Protein AF-A0A7X6DC83-F1 (afdb_monomer_lite)

Organism: NCBI:txid2606681

Secondary structure (DSSP, 8-state):
-PPP--PPP---EEEEEEEEEE--BTTB--EEEEEEEEE-TTSPBPSS-PPEEEEEETHHHHHHHSS-BTTBTTPPTT---HHHHHHHHHHHHHHHHHHHHHHHHHTT-

pLDDT: mean 89.78, std 7.02, range [57.81, 97.25]

Foldseek 3Di:
DDDDDDDPDDDWDKDWPDKDWAPDDPVFHTKIKTWMATADPVRHGDPDDDTDIDIQGDPSVCVQQAPADPQGNPDHHRHHDPVSVVVVRVVVVVVVVVVVVVVVVVVVD

Radius of gyration: 17.36 Å; chains: 1; bounding box: 50×47×39 Å

Sequence (109 aa):
MPRIISVPAQTLRLEIRALQEVPASPREPGYVRVDVGRVDDAGAFIIPQQFETYEIRGKMFEALVGPAAEWAPDKPDGTYRNDDLWYFMDRIKAAAEEAAEVQRKLDQV

Structure (mmCIF, N/CA/C/O backbone):
data_AF-A0A7X6DC83-F1
#
_entry.id   AF-A0A7X6DC83-F1
#
loop_
_atom_site.group_PDB
_atom_site.id
_atom_site.type_symbol
_atom_site.label_atom_id
_atom_site.label_alt_id
_atom_site.label_comp_id
_atom_site.label_asym_id
_atom_site.label_entity_id
_atom_site.label_seq_id
_atom_site.pdbx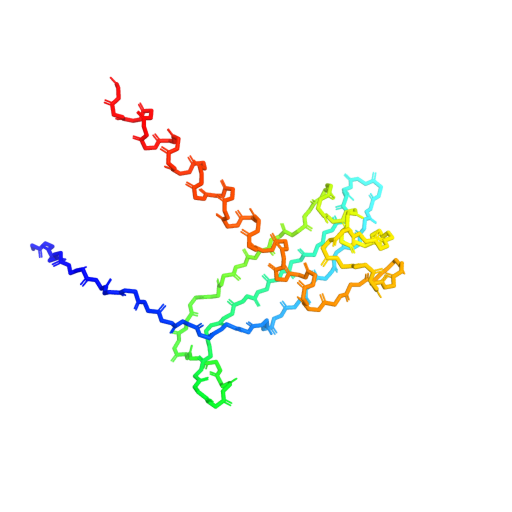_PDB_ins_code
_atom_site.Cartn_x
_atom_site.Cartn_y
_atom_site.Cartn_z
_atom_site.occupancy
_atom_site.B_iso_or_equiv
_atom_site.auth_seq_id
_atom_site.auth_comp_id
_atom_site.auth_asym_id
_atom_site.auth_atom_id
_atom_site.pdbx_PDB_model_num
ATOM 1 N N . MET A 1 1 ? -32.540 -19.811 -2.431 1.00 57.81 1 MET A N 1
ATOM 2 C CA . MET A 1 1 ? -31.886 -20.389 -1.237 1.00 57.81 1 MET A CA 1
ATOM 3 C C . MET A 1 1 ? -30.391 -20.109 -1.337 1.00 57.81 1 MET A C 1
ATOM 5 O O . MET A 1 1 ? -29.828 -20.467 -2.366 1.00 57.81 1 MET A O 1
ATOM 9 N N . PRO A 1 2 ? -29.758 -19.428 -0.367 1.00 68.69 2 PRO A N 1
ATOM 10 C CA . PRO A 1 2 ? -28.313 -19.205 -0.381 1.00 68.69 2 PRO A CA 1
ATOM 11 C C . PRO A 1 2 ? -27.565 -20.503 -0.044 1.00 68.69 2 PRO A C 1
ATOM 13 O O . PRO A 1 2 ? -28.006 -21.274 0.806 1.00 68.69 2 PRO A O 1
ATOM 16 N N . ARG A 1 3 ? -26.440 -20.753 -0.716 1.00 80.69 3 ARG A N 1
ATOM 17 C CA . ARG A 1 3 ? -25.544 -21.879 -0.426 1.00 80.69 3 ARG A CA 1
ATOM 18 C C . ARG A 1 3 ? -24.322 -21.356 0.317 1.00 80.69 3 ARG A C 1
ATOM 20 O O . ARG A 1 3 ? -23.710 -20.392 -0.129 1.00 80.69 3 ARG A O 1
ATOM 27 N N . ILE A 1 4 ? -23.955 -22.024 1.406 1.00 79.62 4 ILE A N 1
ATOM 28 C CA . ILE A 1 4 ? -22.701 -21.771 2.118 1.00 79.62 4 ILE A CA 1
ATOM 29 C C . ILE A 1 4 ? -21.633 -22.694 1.529 1.00 79.62 4 ILE A C 1
ATOM 31 O O . ILE A 1 4 ? -21.847 -23.898 1.378 1.00 79.62 4 ILE A O 1
ATOM 35 N N . ILE A 1 5 ? -20.495 -22.115 1.172 1.00 76.19 5 ILE A N 1
ATOM 36 C CA . ILE A 1 5 ? -19.310 -22.817 0.679 1.00 76.19 5 ILE A CA 1
ATOM 37 C C . ILE A 1 5 ? -18.122 -22.298 1.481 1.00 76.19 5 ILE A C 1
ATOM 39 O O . ILE A 1 5 ? -17.898 -21.092 1.532 1.00 76.19 5 ILE A O 1
ATOM 43 N N . SER A 1 6 ? -17.397 -23.209 2.130 1.00 71.56 6 SER A N 1
ATOM 44 C CA . SER A 1 6 ? -16.146 -22.899 2.819 1.00 71.56 6 SER A CA 1
ATOM 45 C C . SER A 1 6 ? -15.003 -23.140 1.842 1.00 71.56 6 SER A C 1
ATOM 47 O O . SER A 1 6 ? -14.796 -24.273 1.404 1.00 71.56 6 SER A O 1
ATOM 49 N N . VAL A 1 7 ? -14.321 -22.071 1.441 1.00 71.44 7 VAL A N 1
ATOM 50 C CA . VAL A 1 7 ? -13.141 -22.153 0.578 1.00 71.44 7 VAL A CA 1
ATOM 51 C C . VAL A 1 7 ? -11.915 -22.247 1.494 1.00 71.44 7 VAL A C 1
ATOM 53 O O . VAL A 1 7 ? -11.798 -21.424 2.403 1.00 71.44 7 VAL A O 1
ATOM 56 N N . PRO A 1 8 ? -11.030 -23.246 1.319 1.00 78.31 8 PRO A N 1
ATOM 57 C CA . PRO A 1 8 ? -9.824 -23.382 2.134 1.00 78.31 8 PRO A CA 1
ATOM 58 C C . PRO A 1 8 ? -8.854 -22.211 1.923 1.00 78.31 8 PRO A C 1
ATOM 60 O O . PRO A 1 8 ? -9.029 -21.392 1.021 1.00 78.31 8 PRO A O 1
ATOM 63 N N . ALA A 1 9 ? -7.809 -22.156 2.757 1.00 76.69 9 ALA A N 1
ATOM 64 C CA . ALA A 1 9 ? -6.731 -21.183 2.624 1.00 76.69 9 ALA A CA 1
ATOM 65 C C . ALA A 1 9 ? -6.185 -21.184 1.185 1.00 76.69 9 ALA A C 1
ATOM 67 O O . ALA A 1 9 ? -5.713 -22.205 0.687 1.00 76.69 9 ALA A O 1
ATOM 68 N N . GLN A 1 10 ? -6.293 -20.036 0.522 1.00 76.31 10 GLN A N 1
ATOM 69 C CA . GLN A 1 10 ? -5.861 -19.826 -0.854 1.00 76.31 10 GLN A CA 1
ATOM 70 C C . GLN A 1 10 ? -4.597 -18.968 -0.858 1.00 76.31 10 GLN A C 1
ATOM 72 O O . GLN A 1 10 ? -4.540 -17.936 -0.188 1.00 76.31 10 GLN A O 1
ATOM 77 N N . THR A 1 11 ? -3.587 -19.376 -1.622 1.00 82.50 11 THR A N 1
ATOM 78 C CA . THR A 1 11 ? -2.432 -18.521 -1.909 1.00 82.50 11 THR A CA 1
ATOM 79 C C . THR A 1 11 ? -2.796 -17.607 -3.069 1.00 82.50 11 THR A C 1
ATOM 81 O O . THR A 1 11 ? -3.192 -18.079 -4.133 1.00 82.50 11 THR A O 1
ATOM 84 N N . LEU A 1 12 ? -2.682 -16.298 -2.858 1.00 87.94 12 LEU A N 1
ATOM 85 C CA . LEU A 1 12 ? -2.925 -15.285 -3.880 1.00 87.94 12 LEU A CA 1
ATOM 86 C C . LEU A 1 12 ? -1.598 -14.635 -4.264 1.00 87.94 12 LEU A C 1
ATOM 88 O O . LEU A 1 12 ? -0.759 -14.394 -3.398 1.00 87.94 12 LEU A O 1
ATOM 92 N N . ARG A 1 13 ? -1.430 -14.324 -5.551 1.00 91.62 13 ARG A N 1
ATOM 93 C CA . ARG A 1 13 ? -0.370 -13.433 -6.026 1.00 91.62 13 ARG A CA 1
ATOM 94 C C . ARG A 1 13 ? -0.970 -12.061 -6.273 1.00 91.62 13 ARG A C 1
ATOM 96 O O . ARG A 1 13 ? -1.985 -11.948 -6.964 1.00 91.62 13 ARG A O 1
ATOM 103 N N . LEU A 1 14 ? -0.361 -11.049 -5.675 1.00 93.44 14 LEU A N 1
ATOM 104 C CA . LEU A 1 14 ? -0.806 -9.666 -5.741 1.00 93.44 14 LEU A CA 1
ATOM 105 C C . LEU A 1 14 ? 0.291 -8.819 -6.367 1.00 93.44 14 LEU A C 1
ATOM 107 O O . LEU A 1 14 ? 1.466 -9.069 -6.120 1.00 93.44 14 LEU A O 1
ATOM 111 N N . GLU A 1 15 ? -0.113 -7.823 -7.145 1.00 95.62 15 GLU A N 1
ATOM 112 C CA . GLU A 1 15 ? 0.799 -6.868 -7.765 1.00 95.62 15 GLU A CA 1
ATOM 113 C C . GLU A 1 15 ? 0.218 -5.455 -7.688 1.00 95.62 15 GLU A C 1
ATOM 115 O O . GLU A 1 15 ? -1.006 -5.262 -7.754 1.00 95.62 15 GLU A O 1
ATOM 120 N N . ILE A 1 16 ? 1.104 -4.463 -7.569 1.00 95.94 16 ILE A N 1
ATOM 121 C CA . ILE A 1 16 ? 0.724 -3.052 -7.618 1.00 95.94 16 ILE A CA 1
ATOM 122 C C . ILE A 1 16 ? 0.446 -2.693 -9.075 1.00 95.94 16 ILE A C 1
ATOM 124 O O . ILE A 1 16 ? 1.332 -2.708 -9.927 1.00 95.94 16 ILE A O 1
ATOM 128 N N . ARG A 1 17 ? -0.804 -2.348 -9.375 1.00 94.50 17 ARG A N 1
ATOM 129 C CA . ARG A 1 17 ? -1.206 -1.910 -10.713 1.00 94.50 17 ARG A CA 1
ATOM 130 C C . ARG A 1 17 ? -0.886 -0.444 -10.943 1.00 94.50 17 ARG A C 1
ATOM 132 O O . ARG A 1 17 ? -0.439 -0.068 -12.024 1.00 94.50 17 ARG A O 1
ATOM 139 N N . ALA A 1 18 ? -1.234 0.385 -9.969 1.00 94.19 18 ALA A N 1
ATOM 140 C CA . ALA A 1 18 ? -1.114 1.823 -10.076 1.00 94.19 18 ALA A CA 1
ATOM 141 C C . ALA A 1 18 ? -0.731 2.412 -8.729 1.00 94.19 18 ALA A C 1
ATOM 143 O O . ALA A 1 18 ? -1.158 1.943 -7.673 1.00 94.19 18 ALA A O 1
ATOM 144 N N . LEU A 1 19 ? 0.059 3.473 -8.805 1.00 96.25 19 LEU A N 1
ATOM 145 C CA . LEU A 1 19 ? 0.421 4.295 -7.674 1.00 96.25 19 LEU A CA 1
ATOM 146 C C . LEU A 1 19 ? 0.177 5.750 -8.048 1.00 96.25 19 LEU A C 1
ATOM 148 O O . LEU A 1 19 ? 0.605 6.212 -9.107 1.00 96.25 19 LEU A O 1
ATOM 152 N N . GLN A 1 20 ? -0.512 6.460 -7.167 1.00 95.81 20 GLN A N 1
ATOM 153 C CA . GLN A 1 20 ? -0.726 7.889 -7.272 1.00 95.81 20 GLN A CA 1
ATOM 154 C C . GLN A 1 20 ? -0.235 8.556 -5.996 1.00 95.81 20 GLN A C 1
ATOM 156 O O . GLN A 1 20 ? -0.787 8.346 -4.917 1.00 95.81 20 GLN A O 1
ATOM 161 N N . GLU A 1 21 ? 0.774 9.403 -6.139 1.00 93.00 21 GLU A N 1
ATOM 162 C CA . GLU A 1 21 ? 1.231 10.262 -5.060 1.00 93.00 21 GLU A CA 1
ATOM 163 C C . GLU A 1 21 ? 0.527 11.615 -5.141 1.00 93.00 21 GLU A C 1
ATOM 165 O O . GLU A 1 21 ? 0.499 12.268 -6.188 1.00 93.00 21 GLU A O 1
ATOM 170 N N . VAL A 1 22 ? -0.061 12.026 -4.023 1.00 92.69 22 VAL A N 1
ATOM 171 C CA . VAL A 1 22 ? -0.672 13.337 -3.856 1.00 92.69 22 VAL A CA 1
ATOM 172 C C . VAL A 1 22 ? 0.169 14.106 -2.842 1.00 92.69 22 VAL A C 1
ATOM 174 O O . VAL A 1 22 ? 0.176 13.755 -1.658 1.00 92.69 22 VAL A O 1
ATOM 177 N N . PRO A 1 23 ? 0.903 15.1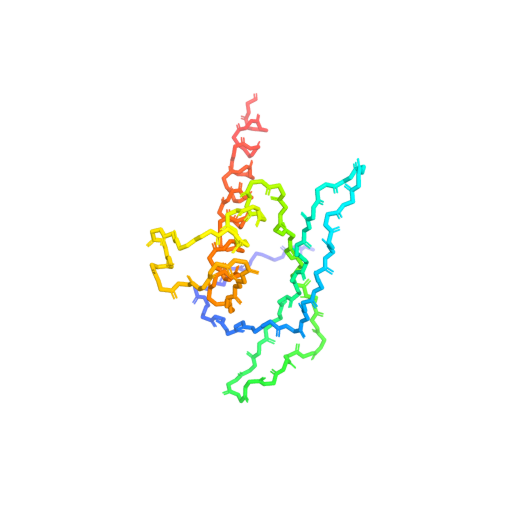43 -3.280 1.00 86.31 23 PRO A N 1
ATOM 178 C CA . PRO A 1 23 ? 1.771 15.893 -2.391 1.00 86.31 23 PRO A CA 1
ATOM 179 C C . PRO A 1 23 ? 0.953 16.656 -1.350 1.00 86.31 23 PRO A C 1
ATOM 181 O O . PRO A 1 23 ? -0.202 17.026 -1.577 1.00 86.31 23 PRO A O 1
ATOM 184 N N . ALA A 1 24 ? 1.580 16.930 -0.207 1.00 86.69 24 ALA A N 1
ATOM 185 C CA . ALA A 1 24 ? 0.971 17.752 0.827 1.00 86.69 24 ALA A CA 1
ATOM 186 C C . ALA A 1 24 ? 0.662 19.161 0.299 1.00 86.69 24 ALA A C 1
ATOM 188 O O . ALA A 1 24 ? 1.439 19.757 -0.450 1.00 86.69 24 ALA A O 1
ATOM 189 N N . SER A 1 25 ? -0.468 19.712 0.731 1.00 86.25 25 SER A N 1
ATOM 190 C CA . SER A 1 25 ? -0.868 21.090 0.459 1.00 86.25 25 SER A CA 1
ATOM 191 C C . SER A 1 25 ? -1.038 21.853 1.776 1.00 86.25 25 SER A C 1
ATOM 193 O O . SER A 1 25 ? -1.179 21.236 2.831 1.00 86.25 25 SER A O 1
ATOM 195 N N . PRO A 1 26 ? -1.116 23.196 1.761 1.00 86.19 26 PRO A N 1
ATOM 196 C CA . PRO A 1 26 ? -1.368 23.973 2.978 1.00 86.19 26 PRO A CA 1
ATOM 197 C C . PRO A 1 26 ? -2.674 23.621 3.712 1.00 86.19 26 PRO A C 1
ATOM 199 O O . PRO A 1 26 ? -2.885 24.089 4.827 1.00 86.19 26 PRO A O 1
ATOM 202 N N . ARG A 1 27 ? -3.579 22.863 3.079 1.00 84.94 27 ARG A N 1
ATOM 203 C CA . ARG A 1 27 ? -4.892 22.495 3.627 1.00 84.94 27 ARG A CA 1
ATOM 204 C C . ARG A 1 27 ? -5.031 21.009 3.938 1.00 84.94 27 ARG A C 1
ATOM 206 O O . ARG A 1 27 ? -5.927 20.653 4.694 1.00 84.94 27 ARG A O 1
ATOM 213 N N . GLU A 1 28 ? -4.181 20.157 3.367 1.00 85.00 28 GLU A N 1
ATOM 214 C CA . GLU A 1 28 ? -4.318 18.704 3.459 1.00 85.00 28 GLU A CA 1
ATOM 215 C C . GLU A 1 28 ? -2.945 18.022 3.512 1.00 85.00 28 GLU A C 1
ATOM 217 O O . GLU A 1 28 ? -2.055 18.386 2.735 1.00 85.00 28 GLU A O 1
ATOM 222 N N . PRO A 1 29 ? -2.757 17.025 4.396 1.00 86.25 29 PRO A N 1
ATOM 223 C CA . PRO A 1 29 ? -1.543 16.223 4.403 1.00 86.25 29 PRO A CA 1
ATOM 224 C C . PRO A 1 29 ? -1.435 15.410 3.109 1.00 86.25 29 PRO A C 1
ATOM 226 O O . PRO A 1 29 ? -2.443 14.994 2.535 1.00 86.25 29 PRO A O 1
ATOM 229 N N . GLY A 1 30 ? -0.199 15.171 2.671 1.00 90.81 30 GLY A N 1
ATOM 230 C CA . GLY A 1 30 ? 0.071 14.325 1.513 1.00 90.81 30 GLY A CA 1
ATOM 231 C C . GLY A 1 30 ? -0.366 12.882 1.752 1.00 90.81 30 GLY A C 1
ATOM 232 O O . GLY A 1 30 ? -0.533 12.440 2.897 1.00 90.81 30 GLY A O 1
ATOM 233 N N . TYR A 1 31 ? -0.574 12.153 0.662 1.00 94.88 31 TYR A N 1
ATOM 234 C CA . TYR A 1 31 ? -0.872 10.732 0.714 1.00 94.88 31 TYR A CA 1
ATOM 235 C C . TYR A 1 31 ? -0.437 9.994 -0.545 1.00 94.88 31 TYR A C 1
ATOM 237 O O . TYR A 1 31 ? -0.321 10.571 -1.624 1.00 94.88 31 TYR A O 1
ATOM 245 N N . VAL A 1 32 ? -0.269 8.683 -0.402 1.00 95.94 32 VAL A N 1
ATOM 246 C CA . VAL A 1 32 ? -0.095 7.763 -1.528 1.00 95.94 32 VAL A CA 1
ATOM 247 C C . VAL A 1 32 ? -1.337 6.892 -1.634 1.00 95.94 32 VAL A C 1
ATOM 249 O O . VAL A 1 32 ? -1.773 6.297 -0.646 1.00 95.94 32 VAL A O 1
ATOM 252 N N . ARG A 1 33 ? -1.912 6.816 -2.832 1.00 96.88 33 ARG A N 1
ATOM 253 C CA . ARG A 1 33 ? -2.957 5.855 -3.184 1.00 96.88 33 ARG A CA 1
ATOM 254 C C . ARG A 1 33 ? -2.344 4.738 -4.020 1.00 96.88 33 ARG A C 1
ATOM 256 O O . ARG A 1 33 ? -1.649 5.012 -4.997 1.00 96.88 33 ARG A O 1
ATOM 263 N N . VAL A 1 34 ? -2.623 3.498 -3.642 1.00 97.25 34 VAL A N 1
ATOM 264 C CA . VAL A 1 34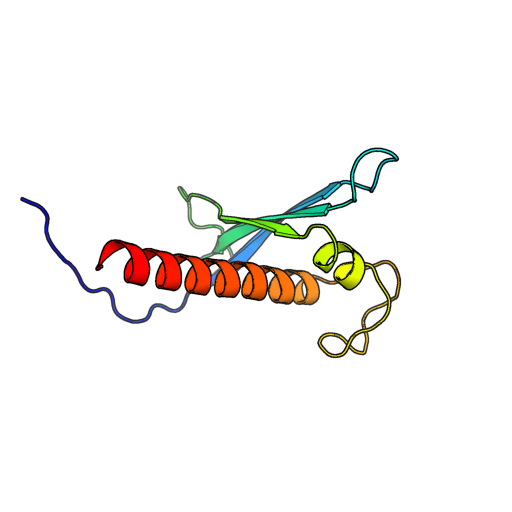 ? -2.098 2.298 -4.297 1.00 97.25 34 VAL A CA 1
ATOM 265 C C . VAL A 1 34 ? -3.263 1.404 -4.694 1.00 97.25 34 VAL A C 1
ATOM 267 O O . VAL A 1 34 ? -4.087 1.060 -3.849 1.00 97.25 34 VAL A O 1
ATOM 270 N N . ASP A 1 35 ? -3.318 1.020 -5.966 1.00 96.38 35 ASP A N 1
ATOM 271 C CA . ASP A 1 35 ? -4.274 0.035 -6.465 1.00 96.38 35 ASP A CA 1
ATOM 272 C C . ASP A 1 35 ? -3.574 -1.311 -6.647 1.00 96.38 35 ASP A C 1
ATOM 274 O O . ASP A 1 35 ? -2.600 -1.428 -7.400 1.00 96.38 35 ASP A O 1
ATOM 278 N N . VAL A 1 36 ? -4.103 -2.336 -5.988 1.00 96.69 36 VAL A N 1
ATOM 279 C CA . VAL A 1 36 ? -3.570 -3.698 -5.987 1.00 96.69 36 VAL A CA 1
ATOM 280 C C . VAL A 1 36 ? -4.549 -4.639 -6.673 1.00 96.69 36 VAL A C 1
ATOM 282 O O . VAL A 1 36 ? -5.764 -4.580 -6.463 1.00 96.69 36 VAL A O 1
ATOM 285 N N . GLY A 1 37 ? -4.011 -5.517 -7.516 1.00 95.50 37 GLY A N 1
ATOM 286 C CA . GLY A 1 37 ? -4.779 -6.542 -8.213 1.00 95.50 37 GLY A CA 1
ATOM 287 C C . GLY A 1 37 ? -4.159 -7.922 -8.072 1.00 95.50 37 GLY A C 1
ATOM 288 O O . GLY A 1 37 ? -2.984 -8.073 -7.745 1.00 95.50 37 GLY A O 1
ATOM 289 N N . ARG A 1 38 ? -4.963 -8.942 -8.360 1.00 95.44 38 ARG A N 1
ATOM 290 C CA . ARG A 1 38 ? -4.524 -10.334 -8.452 1.00 95.44 38 ARG A CA 1
ATOM 291 C C . ARG A 1 38 ? -3.888 -10.599 -9.805 1.00 95.44 38 ARG A C 1
ATOM 293 O O . ARG A 1 38 ? -4.438 -10.192 -10.836 1.00 95.44 38 ARG A O 1
ATOM 300 N N . VAL A 1 39 ? -2.786 -11.333 -9.784 1.00 95.56 39 VAL A N 1
ATOM 301 C CA . VAL A 1 39 ? -2.077 -11.786 -10.981 1.00 95.56 39 VAL A CA 1
ATOM 302 C C . VAL A 1 39 ? -2.050 -13.309 -11.058 1.00 95.56 39 VAL A C 1
ATOM 304 O O . VAL A 1 39 ? -2.165 -13.997 -10.041 1.00 95.56 39 VAL A 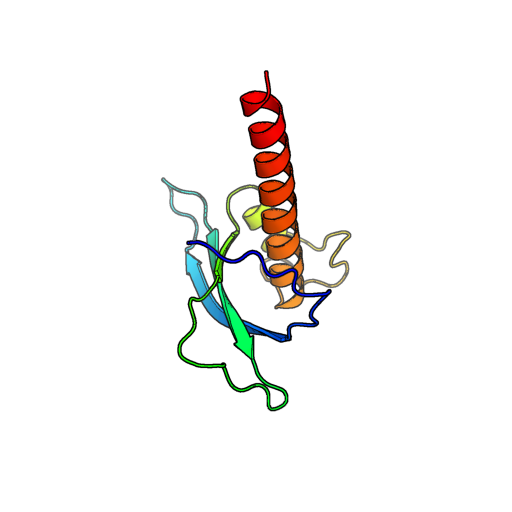O 1
ATOM 307 N N . ASP A 1 40 ? -1.947 -13.833 -12.273 1.00 93.12 40 ASP A N 1
ATOM 308 C CA . ASP A 1 40 ? -1.748 -15.256 -12.527 1.00 93.12 40 ASP A CA 1
ATOM 309 C C . ASP A 1 40 ? -0.276 -15.674 -12.338 1.00 93.12 40 ASP A C 1
ATOM 311 O O . ASP A 1 40 ? 0.585 -14.888 -11.928 1.00 93.12 40 ASP A O 1
ATOM 315 N N . ASP A 1 41 ? 0.032 -16.940 -12.629 1.00 92.06 41 ASP A N 1
ATOM 316 C CA . ASP A 1 41 ? 1.392 -17.474 -12.497 1.00 92.06 41 ASP A CA 1
ATOM 317 C C . ASP A 1 41 ? 2.402 -16.834 -13.461 1.00 92.06 41 ASP A C 1
ATOM 319 O O . ASP A 1 41 ? 3.606 -16.882 -13.193 1.00 92.06 41 ASP A O 1
ATOM 323 N N . ALA A 1 42 ? 1.924 -16.215 -14.545 1.00 92.81 42 ALA A N 1
ATOM 324 C CA . ALA A 1 42 ? 2.729 -15.473 -15.508 1.00 92.81 42 ALA A CA 1
ATOM 325 C C . ALA A 1 42 ? 2.875 -13.983 -15.140 1.00 92.81 42 ALA A C 1
ATOM 327 O O . ALA A 1 42 ? 3.567 -13.249 -15.846 1.00 92.81 42 ALA A O 1
ATOM 328 N N . GLY A 1 43 ? 2.250 -13.532 -14.046 1.00 89.81 43 GLY A N 1
ATOM 329 C CA . GLY A 1 43 ? 2.260 -12.135 -13.612 1.00 89.81 43 GLY A CA 1
ATOM 330 C C . GLY A 1 43 ? 1.262 -11.246 -14.359 1.00 89.81 43 GLY A C 1
ATOM 331 O O . GLY A 1 43 ? 1.316 -10.024 -14.226 1.00 89.81 43 GLY A O 1
ATOM 332 N N . ALA A 1 44 ? 0.343 -11.819 -15.140 1.00 93.50 44 ALA A N 1
ATOM 333 C CA . ALA A 1 44 ? -0.697 -11.056 -15.817 1.00 93.50 44 ALA A CA 1
ATOM 334 C C . ALA A 1 44 ? -1.900 -10.834 -14.891 1.00 93.50 44 ALA A C 1
ATOM 336 O O . ALA A 1 44 ? -2.331 -11.736 -14.173 1.00 93.50 44 ALA A O 1
ATOM 337 N N . PHE A 1 45 ? -2.479 -9.631 -14.916 1.00 93.50 45 PHE A N 1
ATOM 338 C CA . PHE A 1 45 ? -3.674 -9.329 -14.127 1.00 93.50 45 PHE A CA 1
ATOM 339 C C . PHE A 1 45 ? -4.863 -10.192 -14.562 1.00 93.50 45 PHE A C 1
ATOM 341 O O . PHE A 1 45 ? -5.274 -10.176 -15.723 1.00 93.50 45 PHE A O 1
ATOM 348 N N . ILE A 1 46 ? -5.472 -10.883 -13.599 1.00 91.44 46 ILE A N 1
ATOM 349 C CA . ILE A 1 46 ? -6.666 -11.703 -13.827 1.00 91.44 46 ILE A CA 1
ATOM 350 C C . ILE A 1 46 ? -7.865 -10.765 -14.027 1.00 91.44 46 ILE A C 1
ATOM 352 O O . ILE A 1 46 ? -8.212 -10.008 -13.126 1.00 91.44 46 ILE A O 1
ATOM 356 N N . ILE A 1 47 ? -8.508 -10.781 -15.194 1.00 88.38 47 ILE A N 1
ATOM 357 C CA . ILE A 1 47 ? -9.648 -9.901 -15.509 1.00 88.38 47 ILE A CA 1
ATOM 358 C C . ILE A 1 47 ? -10.919 -10.698 -15.848 1.00 88.38 47 ILE A C 1
ATOM 360 O O . ILE A 1 47 ? -10.812 -11.789 -16.409 1.00 88.38 47 ILE A O 1
ATOM 364 N N . PRO A 1 48 ? -12.125 -10.155 -15.572 1.00 87.06 48 PRO A N 1
ATOM 365 C CA . PRO A 1 48 ? -12.396 -8.903 -14.855 1.00 87.06 48 PRO A CA 1
ATOM 366 C C . PRO A 1 48 ? -12.199 -9.057 -13.336 1.00 87.06 48 PRO A C 1
ATOM 368 O O . PRO A 1 48 ? -12.583 -10.068 -12.756 1.00 87.06 48 PRO A O 1
ATOM 371 N N . GLN A 1 49 ? -11.632 -8.041 -12.681 1.00 90.12 49 GLN A N 1
ATOM 372 C CA . GLN A 1 49 ? -11.471 -8.005 -11.224 1.00 90.12 49 GLN A CA 1
ATOM 373 C C . GLN A 1 49 ? -11.795 -6.620 -10.667 1.00 90.12 49 GLN A C 1
ATOM 375 O O . GLN A 1 49 ? -11.661 -5.611 -11.363 1.00 90.12 49 GLN A O 1
ATOM 380 N N . GLN A 1 50 ? -12.189 -6.586 -9.399 1.00 89.56 50 GLN A N 1
ATOM 381 C CA . GLN A 1 50 ? -12.209 -5.362 -8.615 1.00 89.56 50 GLN A CA 1
ATOM 382 C C . GLN A 1 50 ? -10.838 -5.197 -7.959 1.00 89.56 50 GLN A C 1
ATOM 384 O O . GLN A 1 50 ? -10.356 -6.124 -7.314 1.00 89.56 50 GLN A O 1
ATOM 389 N N . PHE A 1 51 ? -10.219 -4.036 -8.158 1.00 92.62 51 PHE A N 1
ATOM 390 C CA . PHE A 1 51 ? -8.944 -3.707 -7.529 1.00 92.62 51 PHE A CA 1
ATOM 391 C C . PHE A 1 51 ? -9.179 -3.274 -6.086 1.00 92.62 51 PHE A C 1
ATOM 393 O O . PHE A 1 51 ? -10.186 -2.630 -5.777 1.00 92.62 51 PHE A O 1
ATOM 400 N N . GLU A 1 52 ? -8.248 -3.644 -5.219 1.00 94.06 52 GLU A N 1
ATOM 401 C CA . GLU A 1 52 ? -8.210 -3.171 -3.845 1.00 94.06 52 GLU A CA 1
ATOM 402 C C . GLU A 1 52 ? -7.421 -1.863 -3.817 1.00 94.06 52 GLU A C 1
ATOM 404 O O . GLU A 1 52 ? -6.266 -1.820 -4.241 1.00 94.06 52 GLU A O 1
ATOM 409 N N . THR A 1 53 ? -8.056 -0.793 -3.349 1.00 96.00 53 THR A N 1
ATOM 410 C CA . THR A 1 53 ? -7.428 0.524 -3.240 1.00 96.00 53 THR A CA 1
ATOM 411 C C . THR A 1 53 ? -7.044 0.783 -1.792 1.00 96.00 53 THR A C 1
ATOM 413 O O . THR A 1 53 ? -7.894 0.758 -0.899 1.00 96.00 53 THR A O 1
ATOM 416 N N . TYR A 1 54 ? -5.772 1.090 -1.578 1.00 96.75 54 TYR A N 1
ATOM 417 C CA . TYR A 1 54 ? -5.206 1.446 -0.286 1.00 96.75 54 TYR A CA 1
ATOM 418 C C . TYR A 1 54 ? -4.774 2.908 -0.289 1.00 96.75 54 TYR A C 1
ATOM 420 O O . TYR A 1 54 ? -4.259 3.418 -1.284 1.00 96.75 54 TYR A O 1
ATOM 428 N N . GLU A 1 55 ? -4.961 3.589 0.839 1.00 96.25 55 GLU A N 1
ATOM 429 C CA . GLU A 1 55 ? -4.535 4.976 1.009 1.00 96.25 55 GLU A CA 1
ATOM 430 C C . GLU A 1 55 ? -3.635 5.115 2.233 1.00 96.25 55 GLU A C 1
ATOM 432 O O . GLU A 1 55 ? -4.076 4.994 3.377 1.00 96.25 55 GLU A O 1
ATOM 437 N N . ILE A 1 56 ? -2.363 5.409 1.986 1.00 95.94 56 ILE A N 1
ATOM 438 C CA . ILE A 1 56 ? -1.356 5.636 3.018 1.00 95.94 56 ILE A CA 1
ATOM 439 C C . ILE A 1 56 ? -1.353 7.137 3.318 1.00 95.94 56 ILE A C 1
ATOM 441 O O . ILE A 1 56 ? -0.873 7.936 2.511 1.00 95.94 56 ILE A O 1
ATOM 445 N N . ARG A 1 57 ? -1.941 7.526 4.458 1.00 94.81 57 ARG A N 1
ATOM 446 C CA . ARG A 1 57 ? -2.181 8.930 4.849 1.00 94.81 57 ARG A CA 1
ATOM 447 C C . ARG A 1 57 ? -1.596 9.273 6.222 1.00 94.81 57 ARG A C 1
ATOM 449 O O . ARG A 1 57 ? -1.320 8.395 7.042 1.00 94.81 57 ARG A O 1
ATOM 456 N N . GLY A 1 58 ? -1.471 10.572 6.503 1.00 91.88 58 GLY A N 1
ATOM 457 C CA . GLY A 1 58 ? -1.129 11.095 7.831 1.00 91.88 58 GLY A CA 1
ATOM 458 C C . GLY A 1 58 ? 0.201 10.544 8.351 1.00 91.88 58 GLY A C 1
ATOM 459 O O . GLY A 1 58 ? 1.184 10.523 7.620 1.00 91.88 58 GLY A O 1
ATOM 460 N N . LYS A 1 59 ? 0.221 10.027 9.587 1.00 92.19 59 LYS A N 1
ATOM 461 C CA . LYS A 1 59 ? 1.442 9.469 10.200 1.00 92.19 59 LYS A CA 1
ATOM 462 C C . LYS A 1 59 ? 2.057 8.312 9.410 1.00 92.19 59 LYS A C 1
ATOM 464 O O . LYS A 1 59 ? 3.267 8.133 9.455 1.00 92.19 59 LYS A O 1
ATOM 469 N N . MET A 1 60 ? 1.246 7.516 8.705 1.00 93.94 60 MET A N 1
ATOM 470 C CA . MET A 1 60 ? 1.775 6.445 7.855 1.00 93.94 60 MET A CA 1
ATOM 471 C C . MET A 1 60 ? 2.474 7.017 6.622 1.00 93.94 60 MET A C 1
ATOM 473 O O . MET A 1 60 ? 3.524 6.517 6.246 1.00 93.94 60 MET A O 1
ATOM 477 N N . PHE A 1 61 ? 1.938 8.093 6.036 1.00 93.00 61 PHE A N 1
ATOM 478 C CA . PHE A 1 61 ? 2.595 8.797 4.936 1.00 93.00 61 PHE A CA 1
ATOM 479 C C . PHE A 1 61 ? 3.903 9.448 5.395 1.00 93.00 61 PHE A C 1
ATOM 481 O O . PHE A 1 61 ? 4.931 9.243 4.764 1.00 93.00 61 PHE A O 1
ATOM 488 N N . GLU A 1 62 ? 3.895 10.152 6.532 1.00 91.44 62 GLU A N 1
ATOM 489 C CA . GLU A 1 62 ? 5.107 10.736 7.128 1.00 91.44 62 GLU A CA 1
ATOM 490 C C . GLU A 1 62 ? 6.181 9.674 7.399 1.00 91.44 62 GLU A C 1
ATOM 492 O O . GLU A 1 62 ? 7.356 9.887 7.118 1.00 91.44 62 GLU A O 1
ATOM 497 N N . ALA A 1 63 ? 5.780 8.508 7.907 1.00 91.94 63 ALA A N 1
ATOM 498 C CA . ALA A 1 63 ? 6.672 7.378 8.132 1.00 91.94 63 ALA A CA 1
ATOM 499 C C . ALA A 1 63 ? 7.193 6.763 6.819 1.00 91.94 63 ALA A C 1
ATOM 501 O O . ALA A 1 63 ? 8.366 6.392 6.734 1.00 91.94 63 ALA A O 1
ATOM 502 N N . LEU A 1 64 ? 6.337 6.678 5.796 1.00 92.38 64 LEU A N 1
ATOM 503 C CA . LEU A 1 64 ? 6.677 6.175 4.466 1.00 92.38 64 LEU A CA 1
ATOM 504 C C . LEU A 1 64 ? 7.753 7.043 3.808 1.00 92.38 64 LEU A C 1
ATOM 506 O O . LEU A 1 64 ? 8.779 6.505 3.401 1.00 92.38 64 LEU A O 1
ATOM 510 N N . VAL A 1 65 ? 7.558 8.363 3.774 1.00 91.44 65 VAL A N 1
ATOM 511 C CA . VAL A 1 65 ? 8.488 9.309 3.126 1.00 91.44 65 VAL A CA 1
ATOM 512 C C . VAL A 1 65 ? 9.613 9.797 4.041 1.00 91.44 65 VAL A C 1
ATOM 514 O O . VAL A 1 65 ? 10.516 10.481 3.579 1.00 91.44 65 VAL A O 1
ATOM 517 N N . GLY A 1 66 ? 9.555 9.489 5.336 1.00 89.06 66 GLY A N 1
ATOM 518 C CA . GLY A 1 66 ? 10.557 9.906 6.314 1.00 89.06 66 GLY A CA 1
ATOM 519 C C . GLY A 1 66 ? 11.877 9.127 6.227 1.00 89.06 66 GLY A C 1
ATOM 520 O O . GLY A 1 66 ? 12.084 8.345 5.292 1.00 89.06 66 GLY A O 1
ATOM 521 N N . PRO A 1 67 ? 12.748 9.261 7.241 1.00 91.69 67 PRO A N 1
ATOM 522 C CA . PRO A 1 67 ? 14.042 8.590 7.261 1.00 91.69 67 PRO A CA 1
ATOM 523 C C . PRO A 1 67 ? 13.897 7.071 7.403 1.00 91.69 67 PRO A C 1
ATOM 525 O O . PRO A 1 67 ? 12.800 6.548 7.624 1.00 91.69 67 PRO A O 1
ATOM 528 N N . ALA A 1 68 ? 15.027 6.366 7.307 1.00 90.88 68 ALA A N 1
ATOM 529 C CA . ALA A 1 68 ? 15.107 4.931 7.550 1.00 90.88 68 ALA A CA 1
ATOM 530 C C . ALA A 1 68 ? 14.405 4.521 8.853 1.00 90.88 68 ALA A C 1
ATOM 532 O O . ALA A 1 68 ? 14.492 5.206 9.876 1.00 90.88 68 ALA A O 1
ATOM 533 N N . ALA A 1 69 ? 13.705 3.391 8.802 1.00 89.12 69 ALA A N 1
ATOM 534 C CA . ALA A 1 69 ? 12.871 2.915 9.894 1.00 89.12 69 ALA A CA 1
ATOM 535 C C . ALA A 1 69 ? 13.154 1.447 10.211 1.00 89.12 69 ALA A C 1
ATOM 537 O O . ALA A 1 69 ? 13.814 0.755 9.447 1.00 89.12 69 ALA A O 1
ATOM 538 N N . GLU A 1 70 ? 12.635 0.946 11.330 1.00 90.62 70 GLU A N 1
ATOM 539 C CA . GLU A 1 70 ? 12.914 -0.424 11.779 1.00 90.62 70 GLU A CA 1
ATOM 540 C C . GLU A 1 70 ? 12.486 -1.494 10.758 1.00 90.62 70 GLU A C 1
ATOM 542 O O . GLU A 1 70 ? 13.201 -2.471 10.560 1.00 90.62 70 GLU A O 1
ATOM 547 N N . TRP A 1 71 ? 11.361 -1.290 10.059 1.00 89.50 71 TRP A N 1
ATOM 548 C CA . TRP A 1 71 ? 10.891 -2.212 9.012 1.00 89.50 71 TRP A CA 1
ATOM 549 C C . TRP A 1 71 ? 11.665 -2.086 7.692 1.00 89.50 71 TRP A C 1
ATOM 551 O O . TRP A 1 71 ? 11.585 -2.979 6.855 1.00 89.50 71 TRP A O 1
ATOM 561 N N . ALA A 1 72 ? 12.397 -0.987 7.503 1.00 91.31 72 ALA A N 1
ATOM 562 C CA . ALA A 1 72 ? 13.161 -0.690 6.298 1.00 91.31 72 ALA A CA 1
ATOM 563 C C . ALA A 1 72 ? 14.445 0.087 6.657 1.00 91.31 72 ALA A C 1
ATOM 565 O O . ALA A 1 72 ? 14.523 1.301 6.435 1.00 91.31 72 ALA A O 1
ATOM 566 N N . PRO A 1 73 ? 15.456 -0.582 7.250 1.00 91.69 73 PRO A N 1
ATOM 567 C CA . PRO A 1 73 ? 16.637 0.093 7.803 1.00 91.69 73 PRO A CA 1
ATOM 568 C C . PRO A 1 73 ? 17.529 0.758 6.750 1.00 91.69 73 PRO A C 1
ATOM 570 O O . PRO A 1 73 ? 18.340 1.623 7.066 1.00 91.69 73 PRO A O 1
ATOM 573 N N . ASP A 1 74 ? 17.397 0.328 5.502 1.00 91.19 74 ASP A N 1
ATOM 574 C CA . ASP A 1 74 ? 18.184 0.749 4.350 1.00 91.19 74 ASP A CA 1
ATOM 575 C C . ASP A 1 74 ? 17.403 1.663 3.391 1.00 91.19 74 ASP A C 1
ATOM 577 O O . ASP A 1 74 ? 17.919 1.989 2.319 1.00 91.19 74 ASP A O 1
ATOM 581 N N . LYS A 1 75 ? 16.170 2.085 3.731 1.00 88.19 75 LYS A N 1
ATOM 582 C CA . LYS A 1 75 ? 15.416 2.969 2.832 1.00 88.19 75 LYS A CA 1
ATOM 583 C C . LYS A 1 75 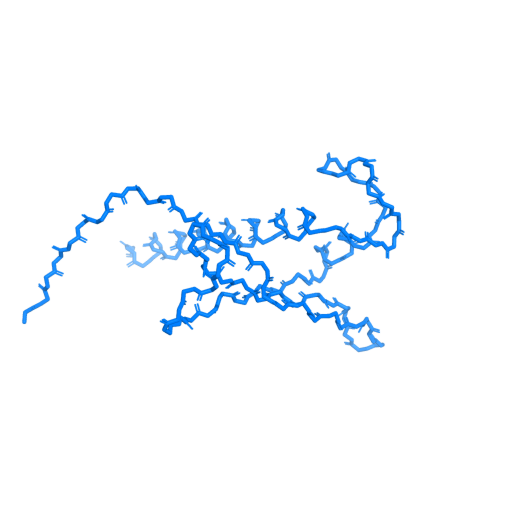? 16.047 4.368 2.762 1.00 88.19 75 LYS A C 1
ATOM 585 O O . LYS A 1 75 ? 16.481 4.889 3.796 1.00 88.19 75 LYS A O 1
ATOM 590 N N . PRO A 1 76 ? 16.093 4.997 1.573 1.00 83.00 76 PRO A N 1
ATOM 591 C CA . PRO A 1 76 ? 16.599 6.354 1.445 1.00 83.00 76 PRO A CA 1
ATOM 592 C C . PRO A 1 76 ? 15.599 7.351 2.041 1.00 83.00 76 PRO A C 1
ATOM 594 O O . PRO A 1 76 ? 14.391 7.135 1.990 1.00 83.00 76 PRO A O 1
ATOM 597 N N . ASP A 1 77 ? 16.103 8.454 2.588 1.00 87.38 77 ASP A N 1
ATOM 598 C CA . ASP A 1 77 ? 15.256 9.523 3.122 1.00 87.38 77 ASP A CA 1
ATOM 599 C C . ASP A 1 77 ? 14.490 10.236 1.994 1.00 87.38 77 ASP A C 1
ATOM 601 O O . ASP A 1 77 ? 15.017 10.422 0.891 1.00 87.38 77 ASP A O 1
ATOM 605 N N . GLY A 1 78 ? 13.244 10.628 2.257 1.00 84.69 78 GLY A N 1
ATOM 606 C CA . GLY A 1 78 ? 12.395 11.321 1.284 1.00 84.69 78 GLY A CA 1
ATOM 607 C C . GLY A 1 78 ? 11.817 10.442 0.170 1.00 84.69 78 GLY A C 1
ATOM 608 O O . GLY A 1 78 ? 11.200 10.977 -0.749 1.00 84.69 78 GLY A O 1
ATOM 609 N N . THR A 1 79 ? 12.016 9.121 0.200 1.00 88.88 79 THR A N 1
ATOM 610 C CA . THR A 1 79 ? 11.510 8.192 -0.825 1.00 88.88 79 THR A CA 1
ATOM 611 C C . THR A 1 79 ? 11.159 6.828 -0.227 1.00 88.88 79 THR A C 1
ATOM 613 O O . THR A 1 79 ? 11.413 6.557 0.945 1.00 88.88 79 THR A O 1
ATOM 616 N N . TYR A 1 80 ? 10.541 5.967 -1.030 1.00 92.19 80 TYR A N 1
ATOM 617 C CA . TYR A 1 80 ? 10.061 4.651 -0.622 1.00 92.19 80 TYR A CA 1
ATOM 618 C C . TYR A 1 80 ? 10.169 3.635 -1.762 1.00 92.19 80 TYR A C 1
ATOM 620 O O . TYR A 1 80 ? 10.242 3.985 -2.942 1.00 92.19 80 TYR A O 1
ATOM 628 N N . ARG A 1 81 ? 10.188 2.352 -1.400 1.00 93.69 81 ARG A N 1
ATOM 629 C CA . ARG A 1 81 ? 10.183 1.205 -2.315 1.00 93.69 81 ARG A CA 1
ATOM 630 C C . ARG A 1 81 ? 8.818 0.526 -2.303 1.00 93.69 81 ARG A C 1
ATOM 632 O O . ARG A 1 81 ? 7.986 0.780 -1.435 1.00 93.69 81 ARG A O 1
ATOM 639 N N . ASN A 1 82 ? 8.613 -0.407 -3.230 1.00 93.94 82 ASN A N 1
ATOM 640 C CA . ASN A 1 82 ? 7.391 -1.212 -3.256 1.00 93.94 82 ASN A CA 1
ATOM 641 C C . ASN A 1 82 ? 7.190 -1.995 -1.948 1.00 93.94 82 ASN A C 1
ATOM 643 O O . ASN A 1 82 ? 6.068 -2.071 -1.459 1.00 93.94 82 ASN A O 1
ATOM 647 N N . ASP A 1 83 ? 8.264 -2.505 -1.343 1.00 93.38 83 ASP A N 1
ATOM 648 C CA . ASP A 1 83 ? 8.199 -3.239 -0.071 1.00 93.38 83 ASP A CA 1
ATOM 649 C C . ASP A 1 83 ? 7.684 -2.364 1.082 1.00 93.38 83 ASP A C 1
ATOM 651 O O . ASP A 1 83 ? 6.921 -2.830 1.929 1.00 93.38 83 ASP A O 1
ATOM 655 N N . ASP A 1 84 ? 8.032 -1.073 1.081 1.00 94.44 84 ASP A N 1
ATOM 656 C CA . ASP A 1 84 ? 7.517 -0.115 2.060 1.00 94.44 84 ASP A CA 1
ATOM 657 C C . ASP A 1 84 ? 6.000 0.080 1.895 1.00 94.44 84 ASP A C 1
ATOM 659 O O . ASP A 1 84 ? 5.270 0.178 2.882 1.00 94.44 84 ASP A O 1
ATOM 663 N N . LEU A 1 85 ? 5.499 0.088 0.655 1.00 95.31 85 LEU A N 1
ATOM 664 C CA . LEU A 1 85 ? 4.062 0.177 0.380 1.00 95.31 85 LEU A CA 1
ATOM 665 C C . LEU A 1 85 ? 3.327 -1.070 0.870 1.00 95.31 85 LEU A C 1
ATOM 667 O O . LEU A 1 85 ? 2.307 -0.939 1.548 1.00 95.31 85 LEU A O 1
ATOM 671 N N . TRP A 1 86 ? 3.852 -2.263 0.569 1.00 96.38 86 TRP A N 1
ATOM 672 C CA . TRP A 1 86 ? 3.285 -3.529 1.042 1.00 96.38 86 TRP A CA 1
ATOM 673 C C . TRP A 1 86 ? 3.167 -3.558 2.564 1.00 96.38 86 TRP A C 1
ATOM 675 O O . TRP A 1 86 ? 2.092 -3.855 3.085 1.00 96.38 86 TRP A O 1
ATOM 685 N N . TYR A 1 87 ? 4.208 -3.115 3.271 1.00 95.62 87 TYR A N 1
ATOM 686 C CA . TYR A 1 87 ? 4.196 -3.008 4.728 1.00 95.62 87 TYR A CA 1
ATOM 687 C C . TYR A 1 87 ? 3.025 -2.167 5.270 1.00 95.62 87 TYR A C 1
ATOM 689 O O . TYR A 1 87 ? 2.336 -2.576 6.210 1.00 95.62 87 TYR A O 1
ATOM 697 N N . PHE A 1 88 ? 2.769 -0.988 4.695 1.00 96.38 88 PHE A N 1
ATOM 698 C CA . PHE A 1 88 ? 1.662 -0.143 5.155 1.00 96.38 88 PHE A CA 1
ATOM 699 C C . PHE A 1 88 ? 0.292 -0.669 4.723 1.00 96.38 88 PHE A C 1
ATOM 701 O O . PHE A 1 88 ? -0.660 -0.546 5.495 1.00 96.38 88 PHE A O 1
ATOM 708 N N . MET A 1 89 ? 0.176 -1.279 3.541 1.00 96.50 89 MET A N 1
ATOM 709 C CA . MET A 1 89 ? -1.073 -1.908 3.099 1.00 96.50 89 MET A CA 1
ATOM 710 C C . MET A 1 89 ? -1.477 -3.062 4.024 1.00 96.50 89 MET A C 1
ATOM 712 O O . MET A 1 89 ? -2.634 -3.123 4.447 1.00 96.50 89 MET A O 1
ATOM 716 N N . ASP A 1 90 ? -0.521 -3.896 4.440 1.00 95.62 90 ASP A N 1
ATOM 717 C CA . ASP A 1 90 ? -0.762 -4.973 5.405 1.00 95.62 90 ASP A CA 1
ATOM 718 C C . ASP A 1 90 ? -1.249 -4.430 6.754 1.00 95.62 90 ASP A C 1
ATOM 720 O O . ASP A 1 90 ? -2.189 -4.965 7.346 1.00 95.62 90 ASP A O 1
ATOM 724 N N . ARG A 1 91 ? -0.680 -3.314 7.225 1.00 95.50 91 ARG A N 1
ATOM 725 C CA . ARG A 1 91 ? -1.137 -2.644 8.455 1.00 95.50 91 ARG A CA 1
ATOM 726 C C . ARG A 1 91 ? -2.543 -2.068 8.338 1.00 95.50 91 ARG A C 1
ATOM 728 O O . ARG A 1 91 ? -3.316 -2.174 9.287 1.00 95.50 91 ARG A O 1
ATOM 735 N N . ILE A 1 92 ? -2.876 -1.457 7.201 1.00 95.44 92 ILE A N 1
ATOM 736 C CA . ILE A 1 92 ? -4.228 -0.943 6.939 1.00 95.44 92 ILE A CA 1
ATOM 737 C C . ILE A 1 92 ? -5.231 -2.098 6.969 1.00 95.44 92 ILE A C 1
ATOM 739 O O . ILE A 1 92 ? -6.283 -1.987 7.600 1.00 95.44 92 ILE A O 1
ATOM 743 N N . LYS A 1 93 ? -4.886 -3.221 6.335 1.00 93.12 93 LYS A N 1
ATOM 744 C CA . LYS A 1 93 ? -5.728 -4.413 6.311 1.00 93.12 93 LYS A CA 1
ATOM 745 C C . LYS A 1 93 ? -5.9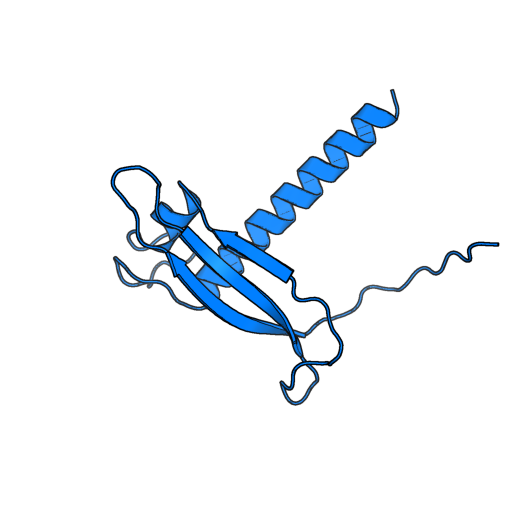18 -5.012 7.704 1.00 93.12 93 LYS A C 1
ATOM 747 O O . LYS A 1 93 ? -7.057 -5.244 8.098 1.00 93.12 93 LYS A O 1
ATOM 752 N N . ALA A 1 94 ? -4.839 -5.185 8.467 1.00 92.81 94 ALA A N 1
ATOM 753 C CA . ALA A 1 94 ? -4.907 -5.685 9.839 1.00 92.81 94 ALA A CA 1
ATOM 754 C C . ALA A 1 94 ? -5.800 -4.796 10.723 1.00 92.81 94 ALA A C 1
ATOM 756 O O . ALA A 1 94 ? -6.700 -5.294 11.395 1.00 92.81 94 ALA A O 1
ATOM 757 N N . ALA A 1 95 ? -5.637 -3.471 10.643 1.00 91.94 95 ALA A N 1
ATOM 758 C CA . ALA A 1 95 ? -6.468 -2.531 11.393 1.00 91.94 95 ALA A CA 1
ATOM 759 C C . ALA A 1 95 ? -7.956 -2.601 10.995 1.00 91.94 95 ALA A C 1
ATOM 761 O O . ALA A 1 95 ? -8.838 -2.477 11.848 1.00 91.94 95 ALA A O 1
ATOM 762 N N . ALA A 1 96 ? -8.255 -2.813 9.710 1.00 90.50 96 ALA A N 1
ATOM 763 C CA . ALA A 1 96 ? -9.626 -2.981 9.234 1.00 90.50 96 ALA A CA 1
ATOM 764 C C . ALA A 1 96 ? -10.257 -4.293 9.731 1.00 90.50 96 ALA A C 1
ATOM 766 O O . ALA A 1 96 ? -11.432 -4.310 10.103 1.00 90.50 96 ALA A O 1
ATOM 767 N N . GLU A 1 97 ? -9.485 -5.380 9.767 1.00 91.25 97 GLU A N 1
ATOM 768 C CA . GLU A 1 97 ? -9.924 -6.670 10.306 1.00 91.25 97 GLU A CA 1
ATOM 769 C C . GLU A 1 97 ? -10.215 -6.578 11.810 1.00 91.25 97 GLU A C 1
ATOM 771 O O . GLU A 1 97 ? -11.284 -7.013 12.250 1.00 91.25 97 GLU A O 1
ATOM 776 N N . GLU A 1 98 ? -9.332 -5.930 12.574 1.00 91.81 98 GLU A N 1
ATOM 777 C CA . GLU A 1 98 ? -9.524 -5.658 14.003 1.00 91.81 98 GLU A CA 1
ATOM 778 C C . GLU A 1 98 ? -10.787 -4.819 14.254 1.00 91.81 98 GLU A C 1
ATOM 780 O O . GLU A 1 98 ? -11.630 -5.184 15.077 1.00 91.81 98 GLU A O 1
ATOM 785 N N . ALA A 1 99 ? -10.978 -3.729 13.504 1.00 89.19 99 ALA A N 1
ATOM 786 C CA . ALA A 1 99 ? -12.169 -2.887 13.621 1.00 89.19 99 ALA A CA 1
ATOM 787 C C . ALA A 1 99 ? -13.460 -3.660 13.292 1.00 89.19 99 ALA A C 1
ATOM 789 O O . ALA A 1 99 ? -14.470 -3.526 13.990 1.00 89.19 99 ALA A O 1
ATOM 790 N N . ALA A 1 100 ? -13.426 -4.512 12.263 1.00 89.44 100 ALA A N 1
ATOM 791 C CA . ALA A 1 100 ? -14.558 -5.350 11.883 1.00 89.44 100 ALA A CA 1
ATOM 792 C C . ALA A 1 100 ? -14.871 -6.436 12.925 1.00 89.44 100 ALA A C 1
ATOM 794 O O . ALA A 1 100 ? -16.026 -6.850 13.052 1.00 89.44 100 ALA A O 1
ATOM 795 N N . GLU A 1 101 ? -13.871 -6.938 13.650 1.00 90.06 101 GLU A N 1
ATOM 796 C CA . GLU A 1 101 ? -14.084 -7.863 14.765 1.00 90.06 101 GLU A CA 1
ATOM 797 C C . GLU A 1 101 ? -14.718 -7.153 15.967 1.00 90.06 101 GLU A C 1
ATOM 799 O O . GLU A 1 101 ? -15.674 -7.669 16.551 1.00 90.06 101 GLU A O 1
ATOM 804 N N . VAL A 1 102 ? -14.236 -5.955 16.311 1.00 90.94 102 VAL A N 1
ATOM 805 C CA . VAL A 1 102 ? -14.801 -5.144 17.400 1.00 90.94 102 VAL A CA 1
ATOM 806 C C . VAL A 1 102 ? -16.272 -4.823 17.132 1.00 90.94 102 VAL A C 1
ATOM 808 O O . VAL A 1 102 ? -17.106 -5.040 18.011 1.00 90.94 102 VAL A O 1
ATOM 811 N N . GLN A 1 103 ? -16.609 -4.395 15.912 1.00 83.75 103 GLN A N 1
ATOM 812 C CA . GLN A 1 103 ? -17.996 -4.116 15.534 1.00 83.75 103 GLN A CA 1
ATOM 813 C C . GLN A 1 103 ? -18.879 -5.367 15.642 1.00 83.75 103 GLN A C 1
ATOM 815 O O . GLN A 1 103 ? -19.955 -5.315 16.230 1.00 83.75 103 GLN A O 1
ATOM 820 N N . ARG A 1 104 ? -18.390 -6.521 15.166 1.00 89.69 104 ARG A N 1
ATOM 821 C CA . ARG A 1 104 ? -19.114 -7.798 15.278 1.00 89.69 104 ARG A CA 1
ATOM 822 C C . ARG A 1 104 ? -19.404 -8.201 16.722 1.00 89.69 104 ARG A C 1
ATOM 824 O O . ARG A 1 104 ? -20.447 -8.795 16.968 1.00 89.69 104 ARG A O 1
ATOM 831 N N . LYS A 1 105 ? -18.502 -7.906 17.663 1.00 88.50 105 LYS A N 1
ATOM 832 C CA . LYS A 1 105 ? -18.729 -8.159 19.095 1.00 88.50 105 LYS A CA 1
ATOM 833 C C . LYS A 1 105 ? -19.760 -7.200 19.688 1.00 88.50 105 LYS A C 1
ATOM 835 O O . LYS A 1 105 ? -20.536 -7.625 20.534 1.00 88.50 105 LYS A O 1
ATOM 840 N N . LEU A 1 106 ? -19.777 -5.942 19.246 1.00 86.88 106 LEU A N 1
ATOM 841 C CA . LEU A 1 106 ? -20.739 -4.941 19.712 1.00 86.88 106 LEU A CA 1
ATOM 842 C C . LEU A 1 106 ? -22.169 -5.266 19.258 1.00 86.88 106 LEU A C 1
ATOM 844 O O . LEU A 1 106 ? -23.088 -5.162 20.058 1.00 86.88 106 LEU A O 1
ATOM 848 N N . ASP A 1 107 ? -22.343 -5.725 18.018 1.00 87.38 107 ASP A N 1
ATOM 849 C CA . ASP A 1 107 ? -23.659 -6.071 17.455 1.00 87.38 107 ASP A CA 1
ATOM 850 C C . ASP A 1 107 ? -24.263 -7.372 18.038 1.00 87.38 107 ASP A C 1
ATOM 852 O O . ASP A 1 107 ? -25.400 -7.727 17.726 1.00 87.38 107 ASP A O 1
ATOM 856 N N . GLN A 1 108 ? -23.503 -8.113 18.854 1.00 79.06 108 GLN A N 1
ATOM 857 C CA . GLN A 1 108 ? -23.940 -9.345 19.530 1.00 79.06 108 GLN A CA 1
ATOM 858 C C . GLN A 1 108 ? -24.425 -9.120 20.976 1.00 79.06 108 GLN A C 1
ATOM 860 O O . GLN A 1 108 ? -24.792 -10.096 21.637 1.00 79.06 108 GLN A O 1
ATOM 865 N N . VAL A 1 109 ? -24.425 -7.873 21.464 1.00 64.75 109 VAL A N 1
ATOM 866 C CA . VAL A 1 109 ? -24.870 -7.461 22.811 1.00 64.75 109 VAL A CA 1
ATOM 867 C C . VAL A 1 109 ? -26.175 -6.680 22.716 1.00 64.75 109 VAL A C 1
ATOM 869 O O . VAL A 1 109 ? -27.074 -6.968 23.537 1.00 64.75 109 VAL A O 1
#